Protein AF-A0A5N8H911-F1 (afdb_monomer)

Mean predicted aligned error: 10.76 Å

Structure (mmCIF, N/CA/C/O backbone):
data_AF-A0A5N8H911-F1
#
_entry.id   AF-A0A5N8H911-F1
#
loop_
_atom_site.group_PDB
_atom_site.id
_atom_site.type_symbol
_atom_site.label_atom_id
_atom_site.label_alt_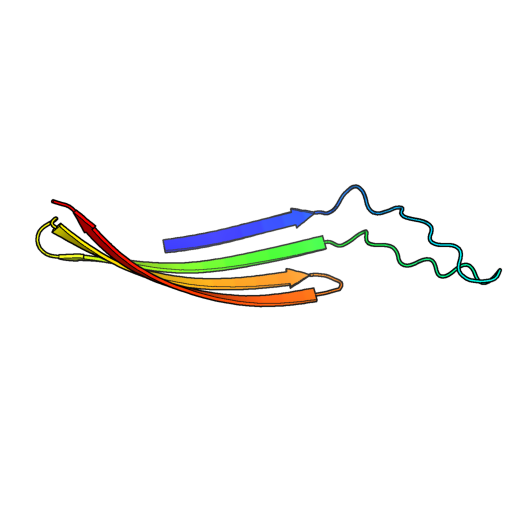id
_atom_site.label_comp_id
_atom_site.label_asym_id
_atom_site.label_entity_id
_atom_site.label_seq_id
_atom_site.pdbx_PDB_ins_code
_atom_site.Cartn_x
_atom_site.Cartn_y
_atom_site.Cartn_z
_atom_site.occupancy
_atom_site.B_iso_or_equiv
_atom_site.auth_seq_id
_atom_site.auth_comp_id
_atom_site.auth_asym_id
_atom_site.auth_atom_id
_atom_site.pdbx_PDB_model_num
ATOM 1 N N . TYR A 1 1 ? -9.032 -9.032 4.731 1.00 86.00 1 TYR A N 1
ATOM 2 C CA . TYR A 1 1 ? -9.244 -8.986 3.278 1.00 86.00 1 TYR A CA 1
ATOM 3 C C . TYR A 1 1 ? -7.915 -9.169 2.566 1.00 86.00 1 TYR A C 1
ATOM 5 O O . TYR A 1 1 ? -6.872 -8.903 3.148 1.00 86.00 1 TYR A O 1
ATOM 13 N N . VAL A 1 2 ? -7.955 -9.660 1.330 1.00 86.44 2 VAL A N 1
ATOM 14 C CA . VAL A 1 2 ? -6.779 -9.812 0.464 1.00 86.44 2 VAL A CA 1
ATOM 15 C C . VAL A 1 2 ? -7.044 -8.995 -0.794 1.00 86.44 2 VAL A C 1
ATOM 17 O O . VAL A 1 2 ? -8.157 -9.036 -1.318 1.00 86.44 2 VAL A O 1
ATOM 20 N N . LYS A 1 3 ? -6.045 -8.244 -1.253 1.00 86.25 3 LYS A N 1
ATOM 21 C CA . LYS A 1 3 ? -6.058 -7.507 -2.515 1.00 86.25 3 LYS A CA 1
ATOM 22 C C . LYS A 1 3 ? -4.927 -8.022 -3.399 1.00 86.25 3 LYS A C 1
ATOM 24 O O . LYS A 1 3 ? -3.827 -8.276 -2.927 1.00 86.25 3 LYS A O 1
ATOM 29 N N . THR A 1 4 ? -5.203 -8.210 -4.678 1.00 87.56 4 THR A N 1
ATOM 30 C CA . THR A 1 4 ? -4.183 -8.527 -5.680 1.00 87.56 4 THR A CA 1
ATOM 31 C C . THR A 1 4 ? -4.496 -7.718 -6.927 1.00 87.56 4 THR A C 1
ATOM 33 O O . THR A 1 4 ? -5.660 -7.589 -7.313 1.00 87.56 4 THR A O 1
ATOM 36 N N . GLY A 1 5 ? -3.479 -7.101 -7.509 1.00 81.31 5 GLY A N 1
ATOM 37 C CA . GLY A 1 5 ? -3.608 -6.186 -8.629 1.00 81.31 5 GLY A CA 1
ATOM 38 C C . GLY A 1 5 ? -2.397 -6.285 -9.540 1.00 81.31 5 GLY A C 1
ATOM 39 O O . GLY A 1 5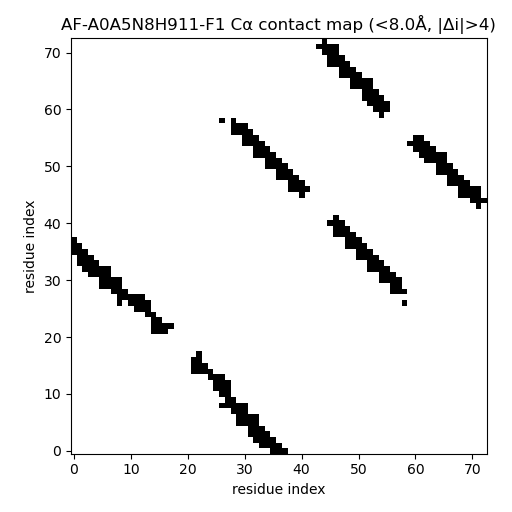 ? -1.255 -6.269 -9.089 1.00 81.31 5 GLY A O 1
ATOM 40 N N . ALA A 1 6 ? -2.642 -6.373 -10.843 1.00 77.50 6 ALA A N 1
ATOM 41 C CA . ALA A 1 6 ? -1.584 -6.280 -11.835 1.00 77.50 6 ALA A CA 1
ATOM 42 C C . ALA A 1 6 ? -1.369 -4.813 -12.215 1.00 77.50 6 ALA A C 1
ATOM 44 O O . ALA A 1 6 ? -2.300 -4.135 -12.646 1.00 77.50 6 ALA A O 1
ATOM 45 N N . ILE A 1 7 ? -0.138 -4.337 -12.068 1.00 74.56 7 ILE A N 1
ATOM 46 C CA . ILE A 1 7 ? 0.291 -3.014 -12.510 1.00 74.56 7 ILE A CA 1
ATOM 47 C C . ILE A 1 7 ? 1.084 -3.226 -13.793 1.00 74.56 7 ILE A C 1
ATOM 49 O O . ILE A 1 7 ? 2.057 -3.976 -13.825 1.00 74.56 7 ILE A O 1
ATOM 53 N N . ARG A 1 8 ? 0.663 -2.585 -14.877 1.00 71.75 8 ARG A N 1
ATOM 54 C CA . ARG A 1 8 ? 1.402 -2.616 -16.136 1.00 71.75 8 ARG A CA 1
ATOM 55 C C . ARG A 1 8 ? 1.721 -1.197 -16.550 1.00 71.75 8 ARG A C 1
ATOM 57 O O . ARG A 1 8 ? 0.815 -0.399 -16.777 1.00 71.75 8 ARG A O 1
ATOM 64 N N . GLU A 1 9 ? 3.006 -0.900 -16.647 1.00 65.44 9 GLU A N 1
ATOM 65 C CA . GLU A 1 9 ? 3.479 0.414 -17.043 1.00 65.44 9 GLU A CA 1
ATOM 66 C C . GLU A 1 9 ? 3.596 0.450 -18.571 1.00 65.44 9 GLU A C 1
ATOM 68 O O . GLU A 1 9 ? 4.493 -0.138 -19.175 1.00 65.44 9 GLU A O 1
ATOM 73 N N . PHE A 1 10 ? 2.602 1.064 -19.220 1.00 63.44 10 PHE A N 1
ATOM 74 C CA . PHE A 1 10 ? 2.500 1.095 -20.684 1.00 63.44 10 PHE A CA 1
ATOM 75 C C . PHE A 1 10 ? 3.323 2.219 -21.332 1.00 63.44 10 PHE A C 1
ATOM 77 O O . PHE A 1 10 ? 3.572 2.158 -22.534 1.00 63.44 10 PHE A O 1
ATOM 84 N N . SER A 1 11 ? 3.765 3.220 -20.563 1.00 50.84 11 SER A N 1
ATOM 85 C CA . SER A 1 11 ? 4.465 4.398 -21.081 1.00 50.84 11 SER A CA 1
ATOM 86 C C . SER A 1 11 ? 5.710 4.685 -20.246 1.00 50.84 11 SER A C 1
ATOM 88 O O . SER A 1 11 ? 5.612 5.200 -19.141 1.00 50.84 11 SER A O 1
ATOM 90 N N . GLY A 1 12 ? 6.874 4.330 -20.787 1.00 49.16 12 GLY A N 1
ATOM 91 C CA . GLY A 1 12 ? 8.179 4.449 -20.129 1.00 49.16 12 GLY A CA 1
ATOM 92 C C . GLY A 1 12 ? 9.318 4.596 -21.138 1.00 49.16 12 GLY A C 1
ATOM 93 O O . GLY A 1 12 ? 10.399 4.048 -20.938 1.00 49.16 12 GLY A O 1
ATOM 94 N N . ASP A 1 13 ? 9.053 5.262 -22.266 1.00 47.03 13 ASP A N 1
ATOM 95 C CA . ASP A 1 13 ? 10.091 5.672 -23.215 1.00 47.03 13 ASP A CA 1
ATOM 96 C C . ASP A 1 13 ? 10.548 7.091 -22.842 1.00 47.03 13 ASP A C 1
ATOM 98 O O . ASP A 1 13 ? 10.192 8.070 -23.493 1.00 47.03 13 ASP A O 1
ATOM 102 N N . THR A 1 14 ? 11.317 7.206 -21.758 1.00 47.28 14 THR A N 1
ATOM 103 C CA . THR A 1 14 ? 12.081 8.425 -21.473 1.00 47.28 14 THR A CA 1
ATOM 104 C C . THR A 1 14 ? 13.523 8.174 -21.897 1.00 47.28 14 THR A C 1
ATOM 106 O O . THR A 1 14 ? 14.282 7.509 -21.197 1.00 47.28 14 THR A O 1
ATOM 109 N N . GLU A 1 15 ? 13.900 8.663 -23.079 1.00 47.53 15 GLU A N 1
ATOM 110 C CA . GLU A 1 15 ? 15.298 8.680 -23.516 1.00 47.53 15 GLU A CA 1
ATOM 111 C C . GLU A 1 15 ? 16.030 9.815 -22.784 1.00 47.53 15 GLU A C 1
ATOM 113 O O . GLU A 1 15 ? 15.875 10.986 -23.126 1.00 47.53 15 GLU A O 1
ATOM 118 N N . TYR A 1 16 ? 16.834 9.485 -21.771 1.00 51.78 16 TYR A N 1
ATOM 119 C CA . TYR A 1 16 ? 17.812 10.421 -21.214 1.00 51.78 16 TYR A CA 1
ATOM 120 C C . TYR A 1 16 ? 19.143 10.258 -21.955 1.00 51.78 16 TYR A C 1
ATOM 122 O O . TYR A 1 16 ? 19.724 9.176 -22.001 1.00 51.78 16 TYR A O 1
ATOM 130 N N . LEU A 1 17 ? 19.630 11.346 -22.553 1.00 52.69 17 LEU A N 1
ATOM 131 C CA . LEU A 1 17 ? 20.942 11.414 -23.194 1.00 52.69 17 LEU A CA 1
ATOM 132 C C . LEU A 1 17 ? 21.932 12.043 -22.208 1.00 52.69 17 LEU A C 1
ATOM 134 O O . LEU A 1 17 ? 21.977 13.265 -22.076 1.00 52.69 17 LEU A O 1
ATOM 138 N N . LEU A 1 18 ? 22.737 11.227 -21.523 1.00 50.31 18 LEU A N 1
ATOM 139 C CA . LEU A 1 18 ? 23.900 11.713 -20.779 1.00 50.31 18 LEU A CA 1
ATOM 140 C C . LEU A 1 18 ? 25.156 11.512 -21.631 1.00 50.31 18 LEU A C 1
ATOM 142 O O . LEU A 1 18 ? 25.606 10.397 -21.876 1.00 50.31 18 LEU A O 1
ATOM 146 N N . ASN A 1 19 ? 25.718 12.631 -22.088 1.00 50.31 19 ASN A N 1
ATOM 147 C CA . ASN A 1 19 ? 27.064 12.720 -22.652 1.00 50.31 19 ASN A CA 1
ATOM 148 C C . ASN A 1 19 ? 27.361 11.726 -23.799 1.00 50.31 19 ASN A C 1
ATOM 150 O O . ASN A 1 19 ? 28.375 11.032 -23.797 1.00 50.31 19 ASN A O 1
ATOM 154 N N . ASN A 1 20 ? 26.474 11.671 -24.801 1.00 54.62 20 ASN A N 1
ATOM 155 C CA . ASN A 1 20 ? 26.643 10.874 -26.026 1.00 54.62 20 ASN A CA 1
ATOM 156 C C . ASN A 1 20 ? 26.614 9.338 -25.839 1.00 54.62 20 ASN A C 1
ATOM 158 O O . ASN A 1 20 ? 26.817 8.608 -26.808 1.00 54.62 20 ASN A O 1
ATOM 162 N N . SER A 1 21 ? 26.320 8.838 -24.631 1.00 51.25 21 SER A N 1
ATOM 163 C CA . SER A 1 21 ? 26.062 7.419 -24.370 1.00 51.25 21 SER A CA 1
ATOM 164 C C . SER A 1 21 ? 24.561 7.197 -24.182 1.00 51.25 21 SER A C 1
ATOM 166 O O . SER A 1 21 ? 23.921 7.805 -23.325 1.00 51.25 21 SER A O 1
ATOM 168 N N . ARG A 1 22 ? 23.967 6.363 -25.037 1.00 48.72 22 ARG A N 1
ATOM 169 C CA . ARG A 1 22 ? 22.526 6.091 -25.052 1.00 48.72 22 ARG A CA 1
ATOM 170 C C . ARG A 1 22 ? 22.202 5.016 -24.013 1.00 48.72 22 ARG A C 1
ATOM 172 O O . ARG A 1 22 ? 22.091 3.843 -24.361 1.00 48.72 22 ARG A O 1
ATOM 179 N N . GLU A 1 23 ? 22.055 5.39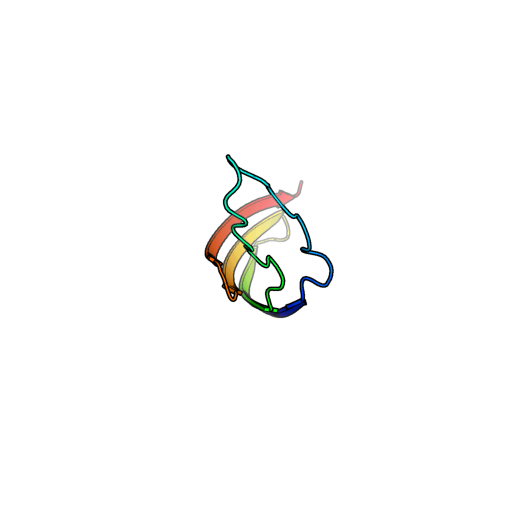3 -22.746 1.00 46.44 23 GLU A N 1
ATOM 180 C CA . GLU A 1 23 ? 21.530 4.474 -21.730 1.00 46.44 23 GLU A CA 1
ATOM 181 C C . GLU A 1 23 ? 20.016 4.321 -21.898 1.00 46.44 23 GLU A C 1
ATOM 183 O O . GLU A 1 23 ? 19.208 5.172 -21.529 1.00 46.44 23 GLU A O 1
ATOM 188 N N . LYS A 1 24 ? 19.625 3.208 -22.517 1.00 46.78 24 LYS A N 1
ATOM 189 C CA . LYS A 1 24 ? 18.232 2.853 -22.775 1.00 46.78 24 LYS A CA 1
ATOM 190 C C . LYS A 1 24 ? 17.640 2.195 -21.523 1.00 46.78 24 LYS A C 1
ATOM 192 O O . LYS A 1 24 ? 17.466 0.979 -21.489 1.00 46.78 24 LYS A O 1
ATOM 197 N N . TYR A 1 25 ? 17.355 2.973 -20.480 1.00 50.56 25 TYR A N 1
ATOM 198 C CA . TYR A 1 25 ? 16.628 2.451 -19.321 1.00 50.56 25 TYR A CA 1
ATOM 199 C C . TYR A 1 25 ? 15.140 2.375 -19.671 1.00 50.56 25 TYR A C 1
ATOM 201 O O . TYR A 1 25 ? 14.411 3.363 -19.627 1.00 50.56 25 TYR A O 1
ATOM 209 N N . SER A 1 26 ? 14.695 1.206 -20.130 1.00 50.59 26 SER A N 1
ATOM 210 C CA . SER A 1 26 ? 13.286 0.995 -20.438 1.00 50.59 26 SER A CA 1
ATOM 211 C C . SER A 1 26 ? 12.525 0.827 -19.127 1.00 50.59 26 SER A C 1
ATOM 213 O O . SER A 1 26 ? 12.589 -0.227 -18.502 1.00 50.59 26 SER A O 1
ATOM 215 N N . PHE A 1 27 ? 11.762 1.846 -18.731 1.00 54.19 27 PHE A N 1
ATOM 216 C CA . PHE A 1 27 ? 10.812 1.764 -17.614 1.00 54.19 27 PHE A CA 1
ATOM 217 C C . PHE A 1 27 ? 9.561 0.936 -17.975 1.00 54.19 27 PHE A C 1
ATOM 219 O O . PHE A 1 27 ? 8.559 0.969 -17.270 1.00 54.19 27 PHE A O 1
ATOM 226 N N . LYS A 1 28 ? 9.586 0.171 -19.080 1.00 53.47 28 LYS A N 1
ATOM 227 C CA . LYS A 1 28 ? 8.535 -0.794 -19.429 1.00 53.47 28 LYS A CA 1
ATOM 228 C C . LYS A 1 28 ? 8.603 -1.963 -18.447 1.00 53.47 28 LYS A C 1
ATOM 230 O O . LYS A 1 28 ? 9.284 -2.962 -18.675 1.00 53.47 28 LYS A O 1
ATOM 235 N N . GLY A 1 29 ? 7.916 -1.797 -17.324 1.00 60.19 29 GLY A N 1
ATOM 236 C CA . GLY A 1 29 ? 7.838 -2.758 -16.239 1.00 60.19 29 GLY A CA 1
ATOM 237 C C . GLY A 1 29 ? 6.450 -3.373 -16.119 1.00 60.19 29 GLY A C 1
ATOM 238 O O . GLY A 1 29 ? 5.424 -2.696 -16.204 1.00 60.19 29 GLY A O 1
ATOM 239 N N . ASN A 1 30 ? 6.430 -4.678 -15.866 1.00 68.25 30 ASN A N 1
ATOM 240 C CA . ASN A 1 30 ? 5.256 -5.353 -15.338 1.00 68.25 30 ASN A CA 1
ATOM 241 C C . ASN A 1 30 ? 5.468 -5.490 -13.830 1.00 68.25 30 ASN A C 1
ATOM 243 O O . ASN A 1 30 ? 6.571 -5.824 -13.387 1.00 68.25 30 ASN A O 1
ATOM 247 N N . GLY A 1 31 ? 4.427 -5.221 -13.057 1.00 74.25 31 GLY A N 1
ATOM 248 C CA . GLY A 1 31 ? 4.431 -5.341 -11.612 1.00 74.25 31 GLY A CA 1
ATOM 249 C C . GLY A 1 31 ? 3.190 -6.059 -11.111 1.00 74.25 31 GLY A C 1
ATOM 250 O O . GLY A 1 31 ? 2.111 -6.001 -11.703 1.00 74.25 31 GLY A O 1
ATOM 251 N N . TRP A 1 32 ? 3.344 -6.749 -9.997 1.00 79.25 32 TRP A N 1
ATOM 252 C CA . TRP A 1 32 ? 2.272 -7.432 -9.302 1.00 79.25 32 TRP A CA 1
ATOM 253 C C . TRP A 1 32 ? 2.208 -6.904 -7.881 1.00 79.25 32 TRP A C 1
ATOM 255 O O . TRP A 1 32 ? 3.167 -7.010 -7.120 1.00 79.25 32 TRP A O 1
ATOM 265 N N . ASN A 1 33 ? 1.082 -6.295 -7.537 1.00 85.25 33 ASN A N 1
ATOM 266 C CA . ASN A 1 33 ? 0.792 -5.845 -6.192 1.00 85.25 33 ASN A CA 1
ATOM 267 C C . ASN A 1 33 ? -0.091 -6.884 -5.505 1.00 85.25 33 ASN A C 1
ATOM 269 O O . ASN A 1 33 ? -1.127 -7.283 -6.026 1.00 85.25 33 A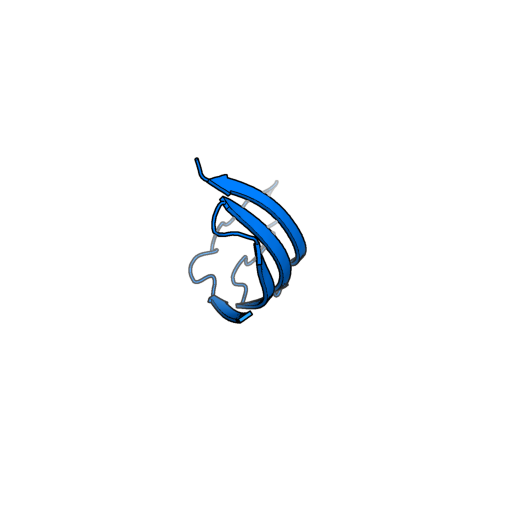SN A O 1
ATOM 273 N N . ASN A 1 34 ? 0.330 -7.318 -4.329 1.00 87.50 34 ASN A N 1
ATOM 274 C CA . ASN A 1 34 ? -0.397 -8.236 -3.475 1.00 87.50 34 ASN A CA 1
ATOM 275 C C . ASN A 1 34 ? -0.419 -7.643 -2.077 1.00 87.50 34 ASN A C 1
ATOM 277 O O . ASN A 1 34 ? 0.623 -7.296 -1.535 1.00 87.50 34 ASN A O 1
ATOM 28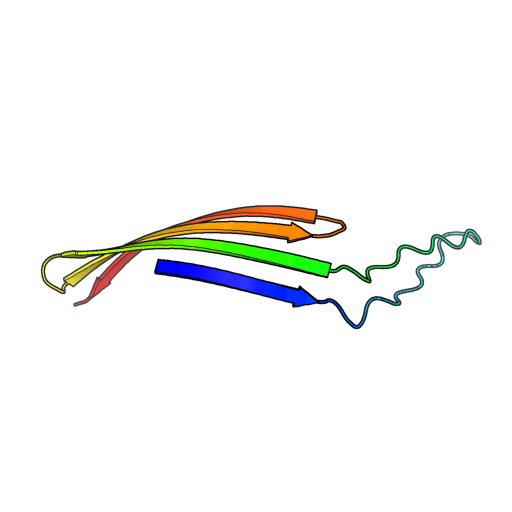1 N N . GLY A 1 35 ? -1.596 -7.538 -1.490 1.00 89.94 35 GLY A N 1
ATOM 282 C CA . GLY A 1 35 ? -1.792 -6.972 -0.171 1.00 89.94 35 GLY A CA 1
ATOM 283 C C . GLY A 1 35 ? -2.716 -7.831 0.666 1.00 89.94 35 GLY A C 1
ATOM 284 O O . GLY A 1 35 ? -3.661 -8.4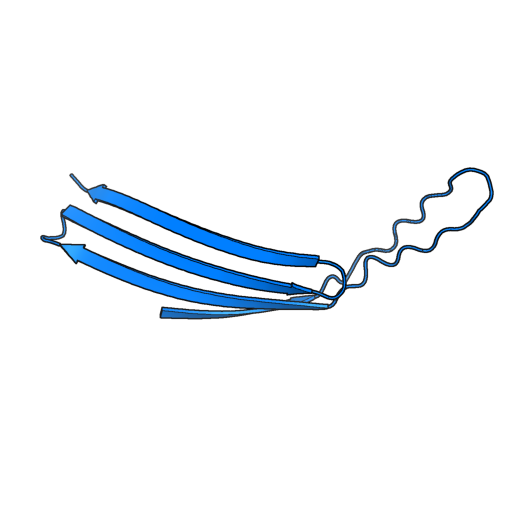44 0.167 1.00 89.94 35 GLY A O 1
ATOM 285 N N . VAL A 1 36 ? -2.460 -7.869 1.963 1.00 92.69 36 VAL A N 1
ATOM 286 C CA . VAL A 1 36 ? -3.335 -8.509 2.938 1.00 92.69 36 VAL A CA 1
ATOM 287 C C . VAL A 1 36 ? -3.569 -7.555 4.092 1.00 92.69 36 VAL A C 1
ATOM 289 O O . VAL A 1 36 ? -2.636 -6.992 4.656 1.00 92.69 36 VAL A O 1
ATOM 292 N N . GLY A 1 37 ? -4.836 -7.377 4.443 1.00 92.00 37 GLY A N 1
ATOM 293 C CA . GLY A 1 37 ? -5.249 -6.484 5.509 1.00 92.00 37 GLY A CA 1
ATOM 294 C C . GLY A 1 37 ? -6.228 -7.142 6.463 1.00 92.00 37 GLY A C 1
ATOM 295 O O . GLY A 1 37 ? -7.052 -7.972 6.080 1.00 92.00 37 GLY A O 1
ATOM 296 N N . VAL A 1 38 ? -6.169 -6.747 7.722 1.00 93.44 38 VAL A N 1
ATOM 297 C CA . VAL A 1 38 ? -7.168 -7.061 8.736 1.00 93.44 38 VAL A CA 1
ATOM 298 C C . VAL A 1 38 ? -7.698 -5.756 9.303 1.00 93.44 38 VAL A C 1
ATOM 300 O O . VAL A 1 38 ? -6.959 -4.792 9.496 1.00 93.44 38 VAL A O 1
ATOM 303 N N . SER A 1 39 ? -8.998 -5.713 9.557 1.00 92.12 39 SER A N 1
ATOM 304 C CA . SER A 1 39 ? -9.621 -4.605 10.263 1.00 92.12 39 SER A CA 1
ATOM 305 C C . SER A 1 39 ? -10.505 -5.149 11.369 1.00 92.12 39 SER A C 1
ATOM 307 O O . SER A 1 39 ? -11.221 -6.134 11.191 1.00 92.12 39 SER A O 1
ATOM 309 N N . ALA A 1 40 ? -10.420 -4.517 12.531 1.00 91.81 40 ALA A N 1
ATOM 310 C CA . ALA A 1 40 ? -11.221 -4.838 13.692 1.00 91.81 40 ALA A CA 1
ATOM 311 C C . ALA A 1 40 ? -11.947 -3.572 14.131 1.00 91.81 40 ALA A C 1
ATOM 313 O O . ALA A 1 40 ? -11.329 -2.529 14.354 1.00 91.81 40 ALA A O 1
ATOM 314 N N . GLN A 1 41 ? -13.267 -3.670 14.240 1.00 91.12 41 GLN A N 1
ATOM 315 C CA . GLN A 1 41 ? -14.092 -2.596 14.763 1.00 91.12 41 GLN A CA 1
ATOM 316 C C . GLN A 1 41 ? -14.561 -2.974 16.167 1.00 91.12 41 GLN A C 1
ATOM 318 O O . GLN A 1 41 ? -15.186 -4.014 16.360 1.00 91.12 41 GLN A O 1
ATOM 323 N N . TYR A 1 42 ? -14.272 -2.111 17.135 1.00 88.44 42 TYR A N 1
ATOM 324 C CA . TYR A 1 42 ? -14.680 -2.250 18.523 1.00 88.44 42 TYR A CA 1
ATOM 325 C C . TYR A 1 42 ? -15.664 -1.136 18.892 1.00 88.44 42 TYR A C 1
ATOM 327 O O . TYR A 1 42 ? -15.412 0.046 18.650 1.00 88.44 42 TYR A O 1
ATOM 335 N N . ASN A 1 43 ? -16.820 -1.526 19.436 1.00 87.31 43 ASN A N 1
ATOM 336 C CA . ASN A 1 43 ? -17.917 -0.634 19.833 1.00 87.31 43 ASN A CA 1
ATOM 337 C C . ASN A 1 43 ? -18.383 0.372 18.763 1.00 87.31 43 ASN A C 1
ATOM 339 O O . ASN A 1 43 ? -18.942 1.407 19.103 1.00 87.31 43 ASN A O 1
ATOM 343 N N . LYS A 1 44 ? -18.154 0.101 17.469 1.00 83.62 44 LYS A N 1
ATOM 344 C CA . LYS A 1 44 ? -18.435 1.013 16.335 1.00 83.62 44 LYS A CA 1
ATOM 345 C C . LYS A 1 44 ? -17.694 2.364 16.367 1.00 83.62 44 LYS A C 1
ATOM 347 O O . LYS A 1 44 ? -17.719 3.076 15.372 1.00 83.62 44 LYS A O 1
ATOM 352 N N . GLN A 1 45 ? -16.998 2.682 17.456 1.00 90.94 45 GLN A N 1
ATOM 353 C CA . GLN A 1 45 ? -16.247 3.923 17.662 1.00 90.94 45 GLN A CA 1
ATOM 354 C C . GLN A 1 45 ? -14.753 3.750 17.387 1.00 90.94 45 GLN A C 1
ATOM 356 O O . GLN A 1 45 ? -14.095 4.683 16.944 1.00 90.94 45 GLN A O 1
ATOM 361 N N . HIS A 1 46 ? -14.206 2.555 17.614 1.00 91.88 46 HIS A N 1
ATOM 362 C CA . HIS A 1 46 ? -12.782 2.275 17.470 1.00 91.88 46 HIS A CA 1
ATOM 363 C C . HIS A 1 46 ? -12.569 1.352 16.277 1.00 91.88 46 HIS A C 1
ATOM 365 O O . HIS A 1 46 ? -13.004 0.205 16.295 1.00 91.88 46 HIS A O 1
ATOM 371 N N . THR A 1 47 ? -11.901 1.828 15.234 1.00 93.38 47 THR A N 1
ATOM 372 C CA . THR A 1 47 ? -11.535 0.999 14.083 1.00 93.38 47 THR A CA 1
ATOM 373 C C . THR A 1 47 ? -10.023 0.887 14.010 1.00 93.38 47 THR A C 1
ATOM 375 O O . THR A 1 47 ? -9.327 1.874 13.782 1.00 93.38 47 THR A O 1
ATOM 378 N N . PHE A 1 48 ? -9.521 -0.328 14.188 1.00 93.50 48 PHE A N 1
ATOM 379 C CA . PHE A 1 48 ? -8.123 -0.677 13.986 1.00 93.50 48 PHE A CA 1
ATOM 380 C C . PHE A 1 48 ? -7.985 -1.330 12.620 1.00 93.50 48 PHE A C 1
ATOM 382 O O . PHE A 1 48 ? -8.783 -2.199 12.264 1.00 93.50 48 PHE A O 1
ATOM 389 N N . TYR A 1 49 ? -6.986 -0.920 11.854 1.00 93.44 49 TYR A N 1
ATOM 390 C CA . TYR A 1 49 ? -6.662 -1.550 10.585 1.00 93.44 49 TYR A CA 1
ATOM 391 C C . TYR A 1 49 ? -5.160 -1.754 10.483 1.00 93.44 49 TYR A C 1
ATOM 393 O O . TYR A 1 49 ? -4.361 -0.911 10.890 1.00 93.44 49 TYR A O 1
ATOM 401 N N . LEU A 1 50 ? -4.792 -2.905 9.946 1.00 94.12 50 LEU A N 1
ATOM 402 C CA . LEU A 1 50 ? -3.419 -3.266 9.670 1.00 94.12 50 LEU A CA 1
ATOM 403 C C . LEU A 1 50 ? -3.388 -3.928 8.305 1.00 94.12 50 LEU A C 1
ATOM 405 O O . LEU A 1 50 ? -4.172 -4.832 8.031 1.00 94.12 50 LEU A O 1
ATOM 409 N N . GLU A 1 51 ? -2.505 -3.454 7.449 1.00 92.56 51 GLU A N 1
ATOM 410 C CA . GLU A 1 51 ? -2.356 -3.872 6.070 1.00 92.56 51 GLU A CA 1
ATOM 411 C C . GLU A 1 51 ? -0.872 -4.039 5.757 1.00 92.56 51 GLU A C 1
ATOM 413 O O . GLU A 1 51 ? -0.034 -3.230 6.151 1.00 92.56 51 GLU A O 1
ATOM 418 N N . ALA A 1 52 ? -0.544 -5.121 5.068 1.00 92.00 52 ALA A N 1
ATOM 419 C CA . ALA A 1 52 ? 0.780 -5.381 4.544 1.00 92.00 52 ALA A CA 1
ATOM 420 C C . ALA A 1 52 ? 0.668 -5.551 3.033 1.00 92.00 52 ALA A C 1
ATOM 422 O O . ALA A 1 52 ? -0.063 -6.417 2.553 1.00 92.00 52 ALA A O 1
ATOM 423 N N . ASP A 1 53 ? 1.424 -4.733 2.315 1.00 90.00 53 ASP A N 1
ATOM 424 C CA . ASP A 1 53 ? 1.447 -4.645 0.868 1.00 90.00 53 ASP A CA 1
ATOM 425 C C . ASP A 1 53 ? 2.813 -5.025 0.320 1.00 90.00 53 ASP A C 1
ATOM 427 O O . ASP A 1 53 ? 3.868 -4.611 0.809 1.00 90.00 53 ASP A O 1
ATOM 431 N N . TYR A 1 54 ? 2.774 -5.816 -0.741 1.00 85.75 54 TYR A N 1
ATOM 432 C CA . TYR A 1 54 ? 3.928 -6.285 -1.469 1.00 85.75 54 TYR A CA 1
ATOM 433 C C . TYR A 1 54 ? 3.746 -6.023 -2.956 1.00 85.75 54 TYR A C 1
ATOM 435 O O . TYR A 1 54 ? 2.940 -6.667 -3.626 1.00 85.75 54 TYR A O 1
ATOM 443 N N . THR A 1 55 ? 4.516 -5.078 -3.479 1.00 82.75 55 THR A N 1
ATOM 444 C CA . THR A 1 55 ? 4.601 -4.805 -4.910 1.00 82.75 55 THR A CA 1
ATOM 445 C C . THR A 1 55 ? 5.904 -5.383 -5.428 1.00 82.75 55 THR A C 1
ATOM 447 O O . THR A 1 55 ? 6.976 -4.937 -5.029 1.00 82.75 55 THR A O 1
ATOM 450 N N . GLN A 1 56 ? 5.806 -6.368 -6.311 1.00 74.88 56 GLN A N 1
ATOM 451 C CA . GLN A 1 56 ? 6.939 -6.998 -6.974 1.00 74.88 56 GLN A CA 1
ATOM 452 C C . GLN A 1 56 ? 6.941 -6.569 -8.437 1.00 74.88 56 GLN A C 1
ATOM 454 O O . GLN A 1 56 ? 5.980 -6.841 -9.156 1.00 74.88 56 GLN A O 1
ATOM 459 N N . GLY A 1 57 ? 7.975 -5.861 -8.877 1.00 71.44 57 GLY A N 1
ATOM 460 C CA . GLY A 1 57 ? 8.068 -5.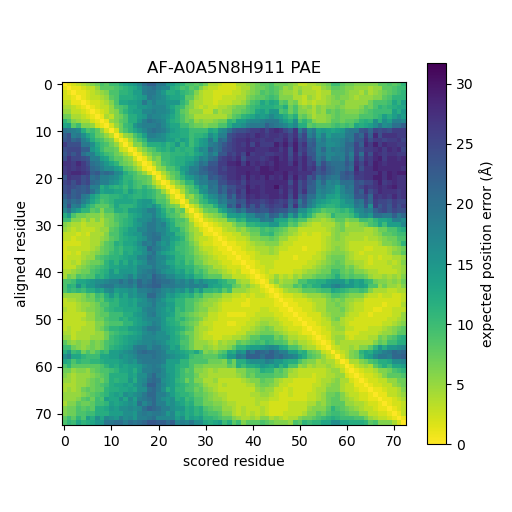324 -10.232 1.00 71.44 57 GLY A CA 1
ATOM 461 C C . GLY A 1 57 ? 9.433 -5.557 -10.854 1.00 71.44 57 GLY A C 1
ATOM 462 O O . GLY A 1 57 ? 10.414 -5.786 -10.160 1.00 71.44 57 GLY A O 1
ATOM 463 N N . ASN A 1 58 ? 9.500 -5.452 -12.182 1.00 62.00 58 ASN A N 1
ATOM 464 C CA . ASN A 1 58 ? 10.719 -5.707 -12.966 1.00 62.00 58 ASN A CA 1
ATOM 465 C C . ASN A 1 58 ? 11.968 -4.926 -12.505 1.00 62.00 58 ASN A C 1
ATOM 467 O O . ASN A 1 58 ? 13.084 -5.337 -12.802 1.00 62.00 58 ASN A O 1
ATOM 471 N N . LEU A 1 59 ? 11.781 -3.785 -11.836 1.00 60.72 59 LEU A N 1
ATOM 472 C CA . LEU A 1 59 ? 12.858 -2.878 -11.430 1.00 60.72 59 LEU A CA 1
ATOM 473 C C . LEU A 1 59 ? 12.842 -2.548 -9.931 1.00 60.72 59 LEU A C 1
ATOM 475 O O . LEU A 1 59 ? 13.846 -2.072 -9.409 1.00 60.72 59 LEU A O 1
ATOM 479 N N . PHE A 1 60 ? 11.727 -2.795 -9.237 1.00 64.62 60 PHE A N 1
ATOM 480 C CA . PHE A 1 60 ? 11.553 -2.410 -7.839 1.00 64.62 60 PHE A CA 1
ATOM 481 C C . PHE A 1 60 ? 10.652 -3.390 -7.092 1.00 64.62 60 PHE A C 1
ATOM 483 O O . PHE A 1 60 ? 9.514 -3.639 -7.496 1.00 64.62 60 PHE A O 1
ATOM 490 N N . ASP A 1 61 ? 11.154 -3.851 -5.949 1.00 75.38 61 ASP A N 1
ATOM 491 C CA . ASP A 1 61 ? 10.383 -4.565 -4.940 1.00 75.38 61 ASP A CA 1
ATOM 492 C C . ASP A 1 61 ? 10.060 -3.601 -3.800 1.00 75.38 61 ASP A C 1
ATOM 494 O O . ASP A 1 61 ? 10.947 -3.155 -3.069 1.00 75.38 61 ASP A O 1
ATOM 498 N N . GLN A 1 62 ? 8.782 -3.278 -3.630 1.00 79.00 62 GLN A N 1
ATOM 499 C CA . GLN A 1 62 ? 8.314 -2.429 -2.544 1.00 79.00 62 GLN A CA 1
ATOM 500 C C . GLN A 1 62 ? 7.530 -3.261 -1.536 1.00 79.00 62 GLN A C 1
ATOM 502 O O . GLN A 1 62 ? 6.505 -3.864 -1.852 1.00 79.00 62 GLN A O 1
ATOM 507 N N . LYS A 1 63 ? 8.012 -3.257 -0.294 1.00 88.44 63 LYS A N 1
ATOM 508 C CA . LYS A 1 63 ? 7.285 -3.776 0.864 1.00 88.44 63 LYS A CA 1
ATOM 509 C C . LYS A 1 63 ? 6.786 -2.585 1.659 1.00 88.44 63 LYS A C 1
ATOM 511 O O . LYS A 1 63 ? 7.593 -1.755 2.073 1.00 88.44 63 LYS A O 1
ATOM 516 N N . GLN A 1 64 ? 5.483 -2.496 1.868 1.00 87.69 64 GLN A N 1
ATOM 517 C CA . GLN A 1 64 ? 4.886 -1.452 2.682 1.00 87.69 64 GLN A CA 1
ATOM 518 C C . GLN A 1 64 ? 4.002 -2.092 3.739 1.00 87.69 64 GLN A C 1
ATOM 520 O O . GLN A 1 64 ? 3.272 -3.038 3.472 1.00 87.69 64 GLN A O 1
ATOM 525 N N . VAL A 1 65 ? 4.087 -1.583 4.959 1.00 89.62 65 VAL A N 1
ATOM 526 C CA . VAL A 1 65 ? 3.188 -1.981 6.035 1.00 89.62 65 VAL A CA 1
ATOM 527 C C . VAL A 1 65 ? 2.491 -0.722 6.504 1.00 89.62 65 VAL A C 1
ATOM 529 O O . VAL A 1 65 ? 3.145 0.246 6.886 1.00 89.62 65 VAL A O 1
ATOM 532 N N . ASN A 1 66 ? 1.167 -0.743 6.445 1.00 90.00 66 ASN A N 1
ATOM 533 C CA . ASN A 1 66 ? 0.298 0.350 6.831 1.00 90.00 66 ASN A CA 1
ATOM 534 C C . ASN A 1 66 ? -0.528 -0.092 8.032 1.00 90.00 66 ASN A C 1
ATOM 536 O O . ASN A 1 66 ? -1.249 -1.082 7.989 1.00 90.00 66 ASN A O 1
ATOM 540 N N . GLY A 1 67 ? -0.431 0.648 9.125 1.00 93.12 67 GLY A N 1
ATOM 541 C CA . GLY A 1 67 ? -1.222 0.402 10.320 1.00 93.12 67 GLY A CA 1
ATOM 542 C C . GLY A 1 67 ? -1.821 1.703 10.801 1.00 93.12 67 GLY A C 1
ATOM 543 O O . GLY A 1 67 ? -1.158 2.740 10.780 1.00 93.12 67 GLY A O 1
ATOM 544 N N . GLY A 1 68 ? -3.068 1.659 11.247 1.00 92.50 68 GLY A N 1
ATOM 545 C CA . GLY A 1 68 ? -3.696 2.843 11.789 1.00 92.50 68 GLY A CA 1
ATOM 546 C C . GLY A 1 68 ? -4.889 2.558 12.676 1.00 92.50 68 GLY A C 1
ATOM 547 O O . GLY A 1 68 ? -5.467 1.470 12.720 1.00 92.50 68 GLY A O 1
ATOM 548 N N . TYR A 1 69 ? -5.239 3.605 13.405 1.00 91.88 69 TYR A N 1
ATOM 549 C CA . TYR A 1 69 ? -6.358 3.637 14.319 1.00 91.88 69 TYR A CA 1
ATOM 550 C C . TYR A 1 69 ? -7.229 4.835 13.961 1.00 91.88 69 TYR A C 1
ATOM 552 O O . TYR A 1 69 ? -6.740 5.955 13.807 1.00 91.88 69 TYR A O 1
ATOM 560 N N . ARG A 1 70 ? -8.526 4.590 13.804 1.00 91.81 70 ARG A N 1
ATOM 561 C CA . ARG A 1 70 ? -9.530 5.617 13.553 1.00 91.81 70 ARG A CA 1
ATOM 562 C C . ARG A 1 70 ? -10.560 5.579 14.670 1.00 91.81 70 ARG A C 1
ATOM 564 O O . ARG A 1 70 ? -11.202 4.553 14.886 1.00 91.81 70 ARG A O 1
ATOM 571 N N . PHE A 1 71 ? -10.722 6.717 15.333 1.00 89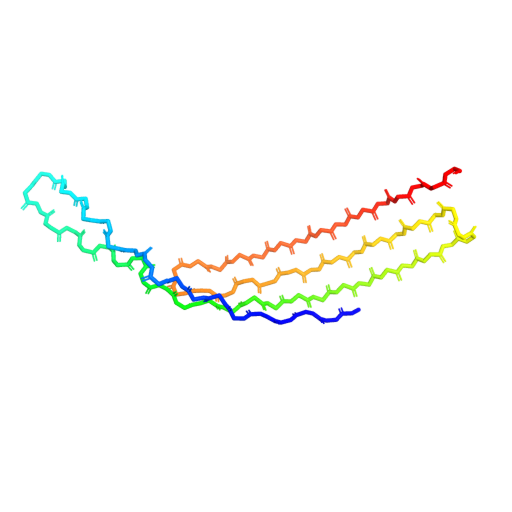.94 71 PHE A N 1
ATOM 572 C CA . PHE A 1 71 ? -11.824 6.969 16.249 1.00 89.94 71 PHE A CA 1
ATOM 573 C C . PHE A 1 71 ? -12.956 7.684 15.503 1.00 89.94 71 PHE A C 1
ATOM 575 O O . PHE A 1 71 ? -12.699 8.636 14.765 1.00 89.94 71 PHE A O 1
ATOM 582 N N . SER A 1 72 ? -14.189 7.226 15.689 1.00 85.56 72 SER A N 1
ATOM 583 C CA . SER A 1 72 ? -15.405 7.848 15.164 1.00 85.56 72 SER A CA 1
ATOM 584 C C . SER A 1 72 ? -16.264 8.323 16.335 1.00 85.56 72 SER A C 1
ATOM 586 O O . SER A 1 72 ? -16.587 7.522 17.215 1.00 85.56 72 SER A O 1
ATOM 588 N N . PHE A 1 73 ? -16.575 9.624 16.339 1.00 84.69 73 PHE A N 1
ATOM 589 C CA . PHE A 1 73 ? -17.387 10.316 17.344 1.00 84.69 73 PHE A CA 1
ATOM 590 C C . PHE A 1 73 ? -18.847 10.443 16.905 1.00 84.69 73 PHE A C 1
ATOM 592 O O . PHE A 1 73 ? -19.086 10.518 15.677 1.00 84.69 73 PHE A O 1
#

Foldseek 3Di:
DKDKDKDFDPDFQDFDDDPNDGPRPRPRKIKIKIKDKDWDQDPVFKIWIWMWMWIDMPVDTDTDIDTDIGGDD

Nearest PDB structures (foldseek):
  8prn-assembly1_A  TM=7.396E-01  e=1.519E+00  Pseudogemmobacter blasticus
  7prn-assembly1_A  TM=7.103E-01  e=1.438E+00  Pseudogemmobacter blasticus
  5prn-assembly1_A  TM=7.381E-01  e=2.226E+00  Pseudogemmobacter blasticus
  6prn-assembly1_A  TM=7.378E-01  e=2.483E+00  Pseudogemmobacter blasticus
  1bh3-assembly1_A  TM=5.232E-01  e=2.226E+00  Pseudogemmobacter blasticus

Sequence (73 aa):
YVKTGAIREFSGDTEYLLNNSREKYSFKGNGWNNGVGVSAQYNKQHTFYLEADYTQGNLFDQKQVNGGYRFSF

pLDDT: mean 75.54, std 16.87, range [46.44, 94.12]

Radius of gyration: 19.18 Å; Cα contacts (8 Å, |Δi|>4): 147; chains: 1; bounding box: 46×22×46 Å

Solvent-accessible surface area (backbone atoms only — not comparable to full-atom values): 4317 Å² total; per-residue (Å²): 92,75,48,76,46,81,45,71,46,88,81,31,89,62,85,56,76,59,88,92,44,83,58,80,64,69,54,64,32,56,28,41,35,41,31,44,34,52,73,50,74,47,93,85,31,40,36,40,39,41,34,43,37,39,33,46,35,77,87,49,77,47,79,47,77,49,74,51,76,48,78,54,134

InterPro domains:
  IPR006315 Outer membrane autotransporter barrel domain [TIGR01414] (1-73)
  IPR036709 Autotransporter beta-domain superfamily [G3DSA:2.40.128.130] (1-73)
  IPR036709 Autotransporter beta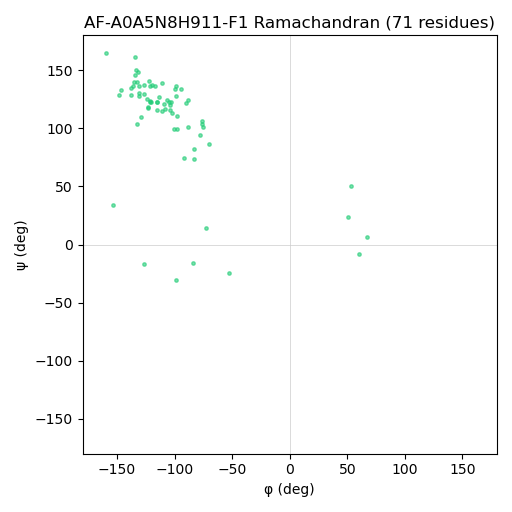-domain superfamily [SSF103515] (1-73)

Secondary structure (DSSP, 8-state):
-EEEEEEE---------BTTB--------EEEEEEEEEEEEETTTEEEEEEEEEEEESS-EEEEEEEEEEE--

Organism: Escherichia coli (NCBI:txid562)